Protein AF-A0A9P5K394-F1 (afdb_monomer_lite)

Structure (mmCIF, N/CA/C/O backbone):
data_AF-A0A9P5K394-F1
#
_entry.id   AF-A0A9P5K394-F1
#
loop_
_atom_site.group_PDB
_atom_site.id
_atom_site.type_symbol
_atom_site.label_atom_id
_atom_site.label_alt_id
_atom_site.label_comp_id
_atom_site.label_asym_id
_atom_site.label_entity_id
_atom_site.label_seq_id
_atom_site.pdbx_PDB_ins_code
_atom_site.Cartn_x
_atom_site.Cartn_y
_atom_site.Cartn_z
_atom_site.occupancy
_atom_site.B_iso_or_equiv
_atom_site.auth_seq_id
_atom_site.auth_comp_id
_atom_site.auth_asym_id
_atom_site.auth_atom_id
_atom_site.pdbx_PDB_model_num
ATOM 1 N N . MET A 1 1 ? -60.579 -3.740 -15.894 1.00 42.03 1 MET A N 1
ATOM 2 C CA . MET A 1 1 ? -59.695 -3.802 -14.708 1.00 42.03 1 MET A CA 1
ATOM 3 C C . MET A 1 1 ? -58.499 -4.685 -15.018 1.00 42.03 1 MET A C 1
ATOM 5 O O . MET A 1 1 ? -58.703 -5.869 -15.243 1.00 42.03 1 MET A O 1
ATOM 9 N N . LYS A 1 2 ? -57.293 -4.110 -15.050 1.00 38.50 2 LYS A N 1
ATOM 10 C CA . LYS A 1 2 ? -56.024 -4.724 -14.613 1.00 38.50 2 LYS A CA 1
ATOM 11 C C . LYS A 1 2 ? -54.932 -3.660 -14.768 1.00 38.50 2 LYS A C 1
ATOM 13 O O . LYS A 1 2 ? -54.412 -3.448 -15.855 1.00 38.50 2 LYS A O 1
ATOM 18 N N . LEU A 1 3 ? -54.684 -2.926 -13.682 1.00 38.47 3 LEU A N 1
ATOM 19 C CA . LEU A 1 3 ? -53.494 -2.092 -13.530 1.00 38.47 3 LEU A CA 1
ATOM 20 C C . LEU A 1 3 ? -52.345 -3.041 -13.173 1.00 38.47 3 LEU A C 1
ATOM 22 O O . LEU A 1 3 ? -52.357 -3.634 -12.096 1.00 38.47 3 LEU A O 1
ATOM 26 N N . SER A 1 4 ? -51.387 -3.211 -14.079 1.00 43.94 4 SER A N 1
ATOM 27 C CA . SER A 1 4 ? -50.125 -3.881 -13.772 1.00 43.94 4 SER A CA 1
ATOM 28 C C . SER A 1 4 ? -49.228 -2.888 -13.042 1.00 43.94 4 SER A C 1
ATOM 30 O O . SER A 1 4 ? -48.718 -1.946 -13.644 1.00 43.94 4 SER A O 1
ATOM 32 N N . ILE A 1 5 ? -49.078 -3.073 -11.733 1.00 49.75 5 ILE A N 1
ATOM 33 C CA . ILE A 1 5 ? -48.154 -2.300 -10.905 1.00 49.75 5 ILE A CA 1
ATOM 34 C C . ILE A 1 5 ? -46.756 -2.865 -11.172 1.00 49.75 5 ILE A C 1
ATOM 36 O O . ILE A 1 5 ? -46.399 -3.929 -10.670 1.00 49.75 5 ILE A O 1
ATOM 40 N N . LEU A 1 6 ? -45.983 -2.179 -12.014 1.00 47.75 6 LEU A N 1
ATOM 41 C CA . LEU A 1 6 ? -44.544 -2.397 -12.126 1.00 47.75 6 LEU A CA 1
ATOM 42 C C . LEU A 1 6 ? -43.912 -1.901 -10.825 1.00 47.75 6 LEU A C 1
ATOM 44 O O . LEU A 1 6 ? -43.814 -0.699 -10.594 1.00 47.75 6 LEU A O 1
ATOM 48 N N . SER A 1 7 ? -43.547 -2.838 -9.952 1.00 41.69 7 SER A N 1
ATOM 49 C CA . SER A 1 7 ? -42.808 -2.546 -8.727 1.00 41.69 7 SER A CA 1
ATOM 50 C C . SER A 1 7 ? -41.413 -2.032 -9.106 1.00 41.69 7 SER A C 1
ATOM 52 O O . SER A 1 7 ? -40.669 -2.772 -9.754 1.00 41.69 7 SER A O 1
ATOM 54 N N . PRO A 1 8 ? -41.024 -0.797 -8.742 1.00 45.25 8 PRO A N 1
ATOM 55 C CA . PRO A 1 8 ? -39.662 -0.343 -8.951 1.00 45.25 8 PRO A CA 1
ATOM 56 C C . PRO A 1 8 ? -38.766 -1.077 -7.954 1.00 45.25 8 PRO A C 1
ATOM 58 O O . PRO A 1 8 ? -38.879 -0.901 -6.741 1.00 45.25 8 PRO A O 1
ATOM 61 N N . VAL A 1 9 ? -37.885 -1.932 -8.469 1.00 45.72 9 VAL A N 1
ATOM 62 C CA . VAL A 1 9 ? -36.744 -2.442 -7.710 1.00 45.72 9 VAL A CA 1
ATOM 63 C C . VAL A 1 9 ? -35.880 -1.226 -7.384 1.00 45.72 9 VAL A C 1
ATOM 65 O O . VAL A 1 9 ? -35.204 -0.689 -8.260 1.00 45.72 9 VAL A O 1
ATOM 68 N N . LEU A 1 10 ? -35.944 -0.741 -6.141 1.00 41.91 10 LEU A N 1
ATOM 69 C CA . LEU A 1 10 ? -34.954 0.203 -5.640 1.00 41.91 10 LEU A CA 1
ATOM 70 C C . LEU A 1 10 ? -33.610 -0.530 -5.618 1.00 41.91 10 LEU A C 1
ATOM 72 O O . LEU A 1 10 ? -33.372 -1.367 -4.748 1.00 41.91 10 LEU A O 1
ATOM 76 N N . LEU A 1 11 ? -32.725 -0.213 -6.564 1.00 41.06 11 LEU A N 1
ATOM 77 C CA . LEU A 1 11 ? -31.306 -0.487 -6.387 1.00 41.06 11 LEU A CA 1
ATOM 78 C C . LEU A 1 11 ? -30.827 0.414 -5.249 1.00 41.06 11 LEU A C 1
ATOM 80 O O . LEU A 1 11 ? -30.610 1.611 -5.438 1.00 41.06 11 LEU A O 1
ATOM 84 N N . ALA A 1 12 ? -30.694 -0.154 -4.053 1.00 43.62 12 ALA A N 1
ATOM 85 C CA . ALA A 1 12 ? -29.944 0.480 -2.986 1.00 43.62 12 ALA A CA 1
ATOM 86 C C . ALA A 1 12 ? -28.483 0.563 -3.445 1.00 43.62 12 ALA A C 1
ATOM 88 O O . ALA A 1 12 ? -27.729 -0.403 -3.350 1.00 43.62 12 ALA A O 1
ATOM 89 N N . ALA A 1 13 ? -28.090 1.718 -3.980 1.00 41.19 13 ALA A N 1
ATOM 90 C CA . ALA A 1 13 ? -26.691 2.089 -4.101 1.00 41.19 13 ALA A CA 1
ATOM 91 C C . ALA A 1 13 ? -26.161 2.294 -2.676 1.00 41.19 13 ALA A C 1
ATOM 93 O O . ALA A 1 13 ? -26.180 3.400 -2.140 1.00 41.19 13 ALA A O 1
ATOM 94 N N . GLY A 1 14 ? -25.787 1.199 -2.016 1.00 39.88 14 GLY A N 1
ATOM 95 C CA . GLY A 1 14 ? -25.077 1.263 -0.750 1.00 39.88 14 GLY A CA 1
ATOM 96 C C . GLY A 1 14 ? -23.754 1.971 -1.000 1.00 39.88 14 GLY A C 1
ATOM 97 O O . GLY A 1 14 ? -22.908 1.448 -1.723 1.00 39.88 14 GLY A O 1
ATOM 98 N N . ALA A 1 15 ? -23.589 3.168 -0.438 1.00 42.12 15 ALA A N 1
ATOM 99 C CA . ALA A 1 15 ? -22.276 3.777 -0.320 1.00 42.12 15 ALA A CA 1
ATOM 100 C C . ALA A 1 15 ? -21.396 2.779 0.442 1.00 42.12 15 ALA A C 1
ATOM 102 O O . ALA A 1 15 ? -21.676 2.456 1.598 1.00 42.12 15 ALA A O 1
ATOM 103 N N . ARG A 1 16 ? -20.398 2.213 -0.239 1.00 52.28 16 ARG A N 1
ATOM 104 C CA 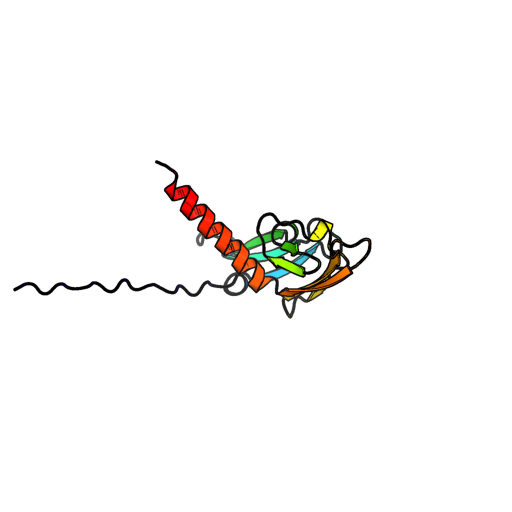. ARG A 1 16 ? -19.412 1.348 0.401 1.00 52.28 16 ARG A CA 1
ATOM 105 C C . ARG A 1 16 ? -18.591 2.246 1.320 1.00 52.28 16 ARG A C 1
ATOM 107 O O . ARG A 1 16 ? -18.024 3.237 0.874 1.00 52.28 16 ARG A O 1
ATOM 114 N N . ALA A 1 17 ? -18.649 1.973 2.620 1.00 54.59 17 ALA A N 1
ATOM 115 C CA . ALA A 1 17 ? -17.815 2.673 3.581 1.00 54.59 17 ALA A CA 1
ATOM 116 C C . ALA A 1 17 ? -16.363 2.247 3.346 1.00 54.59 17 ALA A C 1
ATOM 118 O O . ALA A 1 17 ? -16.072 1.051 3.243 1.00 54.59 17 ALA A O 1
ATOM 119 N N . THR A 1 18 ? -15.462 3.217 3.250 1.00 60.59 18 THR A N 1
ATOM 120 C CA . THR A 1 18 ? -14.038 2.948 3.063 1.00 60.59 18 THR A CA 1
ATOM 121 C C . THR A 1 18 ? -13.454 2.374 4.356 1.00 60.59 18 THR A C 1
ATOM 123 O O . THR A 1 18 ? -13.958 2.637 5.451 1.00 60.59 18 THR A O 1
ATOM 126 N N . LEU A 1 19 ? -12.350 1.620 4.273 1.00 67.88 19 LEU A N 1
ATOM 127 C CA . LEU A 1 19 ? -11.668 1.084 5.464 1.00 67.88 19 LEU A CA 1
ATOM 128 C C . LEU A 1 19 ? -11.380 2.188 6.503 1.00 67.88 19 LEU A C 1
ATOM 130 O O . LEU A 1 19 ? -11.513 1.970 7.706 1.00 67.88 19 LEU A O 1
ATOM 134 N N . LYS A 1 20 ? -11.055 3.395 6.029 1.00 68.12 20 LYS A N 1
ATOM 135 C CA . LYS A 1 20 ? -10.766 4.579 6.847 1.00 68.12 20 LYS A CA 1
ATOM 136 C C . LYS A 1 20 ? -11.973 5.115 7.614 1.00 68.12 20 LYS A C 1
ATOM 138 O O . LYS A 1 20 ? -11.805 5.688 8.688 1.00 68.12 20 LYS A O 1
ATOM 143 N N . ASP A 1 21 ? -13.180 4.927 7.088 1.00 71.69 21 ASP A N 1
ATOM 144 C CA . ASP A 1 21 ? -14.398 5.442 7.719 1.00 71.69 21 ASP A CA 1
ATOM 145 C C .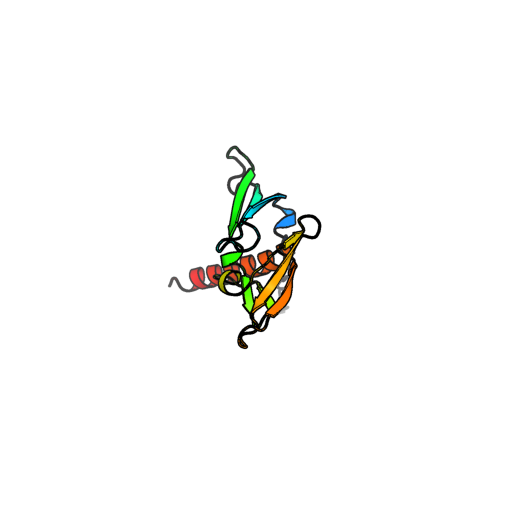 ASP A 1 21 ? -14.722 4.693 9.013 1.00 71.69 21 ASP A C 1
ATOM 147 O O . ASP A 1 21 ? -15.479 5.185 9.853 1.00 71.69 21 ASP A O 1
ATOM 151 N N . HIS A 1 22 ? -14.186 3.481 9.185 1.00 76.19 22 HIS A N 1
ATOM 152 C CA . HIS A 1 22 ? -14.501 2.615 10.323 1.00 76.19 22 HIS A CA 1
ATOM 153 C C . HIS A 1 22 ? -13.258 2.255 11.140 1.00 76.19 22 HIS A C 1
ATOM 155 O O . HIS A 1 22 ? -13.322 2.212 12.373 1.00 76.19 22 HIS A O 1
ATOM 161 N N . CYS A 1 23 ? -12.114 2.072 10.487 1.00 81.31 23 CYS A N 1
ATOM 162 C CA . CYS A 1 23 ? -10.852 1.722 11.117 1.00 81.31 23 CYS A CA 1
ATOM 163 C C . CYS A 1 23 ? -9.907 2.923 11.219 1.00 81.31 23 CYS A C 1
ATOM 165 O O . CYS A 1 23 ? -9.773 3.723 10.300 1.00 81.31 23 CYS A O 1
ATOM 167 N N . GLN A 1 24 ? -9.193 3.021 12.339 1.00 84.56 24 GLN A N 1
ATOM 168 C CA . GLN A 1 24 ? -8.139 4.018 12.530 1.00 84.56 24 GLN A CA 1
ATOM 169 C C . GLN A 1 24 ? -6.783 3.402 12.203 1.00 84.56 24 GLN A C 1
ATOM 171 O O . GLN A 1 24 ? -6.415 2.395 12.801 1.00 84.56 24 GLN A O 1
ATOM 176 N N . PHE A 1 25 ? -6.030 4.006 11.286 1.00 83.62 25 PHE A N 1
ATOM 177 C CA . PHE A 1 25 ? -4.638 3.623 11.053 1.00 83.62 25 PHE A CA 1
ATOM 178 C C . PHE A 1 25 ? -3.804 3.843 12.326 1.00 83.62 25 PHE A C 1
ATOM 180 O O . PHE A 1 25 ? -3.899 4.902 12.949 1.00 83.62 25 PHE A O 1
ATOM 187 N N . ILE A 1 26 ? -2.994 2.853 12.711 1.00 84.81 26 ILE A N 1
ATOM 188 C CA . ILE A 1 26 ? -2.080 2.951 13.857 1.00 84.81 26 ILE A CA 1
ATOM 189 C C . ILE A 1 26 ? -0.653 3.203 13.374 1.00 84.81 26 ILE A C 1
ATOM 191 O O . ILE A 1 26 ? -0.041 4.205 13.742 1.00 84.81 26 ILE A O 1
ATOM 195 N N . ARG A 1 27 ? -0.093 2.266 12.599 1.00 85.19 27 ARG A N 1
ATOM 196 C CA . ARG A 1 27 ? 1.306 2.306 12.149 1.00 85.19 27 ARG A CA 1
ATOM 197 C C . ARG A 1 27 ? 1.577 1.312 11.023 1.00 85.19 27 ARG A C 1
ATOM 199 O O . ARG A 1 27 ? 0.851 0.337 10.835 1.00 85.19 27 ARG A O 1
ATOM 206 N N . HIS A 1 28 ? 2.705 1.515 10.352 1.00 83.31 28 HIS A N 1
ATOM 207 C CA . HIS A 1 28 ? 3.348 0.481 9.547 1.00 83.31 28 HIS A CA 1
ATOM 208 C C . HIS A 1 28 ? 4.233 -0.385 10.458 1.00 83.31 28 HIS A C 1
ATOM 210 O O . HIS A 1 28 ? 5.004 0.153 11.251 1.00 83.31 28 HIS A O 1
ATOM 216 N N . ILE A 1 29 ? 4.128 -1.711 10.359 1.00 80.50 29 ILE A N 1
ATOM 217 C CA . ILE A 1 29 ? 4.927 -2.666 11.155 1.00 80.50 29 ILE A CA 1
ATOM 218 C C . ILE A 1 29 ? 6.149 -3.132 10.371 1.00 80.50 29 ILE A C 1
ATOM 220 O O . ILE A 1 29 ? 7.250 -3.225 10.911 1.00 80.50 29 ILE A O 1
ATOM 224 N N . HIS A 1 30 ? 5.956 -3.393 9.081 1.00 76.88 30 HIS A N 1
ATOM 225 C CA . HIS A 1 30 ? 7.012 -3.801 8.167 1.00 76.88 30 HIS A CA 1
ATOM 226 C C . HIS A 1 30 ? 6.977 -2.893 6.941 1.00 76.88 30 HIS A C 1
ATOM 228 O O . HIS A 1 30 ? 5.943 -2.774 6.287 1.00 76.88 30 HIS A O 1
ATOM 234 N N . THR A 1 31 ? 8.098 -2.237 6.653 1.00 69.25 31 THR A N 1
ATOM 235 C CA . THR A 1 31 ? 8.244 -1.266 5.559 1.00 69.25 31 THR A CA 1
ATOM 236 C C . THR A 1 31 ? 9.455 -1.605 4.688 1.00 69.25 31 THR A C 1
ATOM 238 O O . THR A 1 31 ? 10.189 -2.558 4.962 1.00 69.25 31 THR A O 1
ATOM 241 N N . GLY A 1 32 ? 9.663 -0.845 3.609 1.00 69.94 32 GLY A N 1
ATOM 242 C CA . GLY A 1 32 ? 10.791 -1.049 2.703 1.00 69.94 32 GLY A CA 1
ATOM 243 C C . GLY A 1 32 ? 10.669 -2.343 1.901 1.00 69.94 32 GLY A C 1
ATOM 244 O O . GLY A 1 32 ? 9.679 -2.547 1.208 1.00 69.94 32 GLY A O 1
ATOM 245 N N . ASN A 1 33 ? 11.688 -3.201 2.003 1.00 71.12 33 ASN A N 1
ATOM 246 C CA . ASN A 1 33 ? 11.832 -4.440 1.224 1.00 71.12 33 ASN A CA 1
ATOM 247 C C . ASN A 1 33 ? 11.332 -5.691 1.963 1.00 71.12 33 ASN A C 1
ATOM 249 O O . ASN A 1 33 ? 11.760 -6.797 1.646 1.00 71.12 33 ASN A O 1
ATOM 253 N N . SER A 1 34 ? 10.486 -5.532 2.986 1.00 80.69 34 SER A N 1
ATOM 254 C CA . SER A 1 34 ? 9.860 -6.688 3.635 1.00 80.69 34 SER A CA 1
ATOM 255 C C . SER A 1 34 ? 9.040 -7.484 2.618 1.00 80.69 34 SER A C 1
ATOM 257 O O . SER A 1 34 ? 8.304 -6.896 1.826 1.00 80.69 34 SER A O 1
ATOM 259 N N . GLU A 1 35 ? 9.113 -8.815 2.679 1.00 79.12 35 GLU A N 1
ATOM 260 C CA . GLU A 1 35 ? 8.227 -9.689 1.898 1.00 79.12 35 GLU A CA 1
ATOM 261 C C . GLU A 1 35 ? 6.759 -9.549 2.330 1.00 79.12 35 GLU A C 1
ATOM 263 O O . GLU A 1 35 ? 5.860 -9.708 1.505 1.00 79.12 35 GLU A O 1
ATOM 268 N N . HIS A 1 36 ? 6.533 -9.167 3.593 1.00 84.94 36 HIS A N 1
ATOM 269 C CA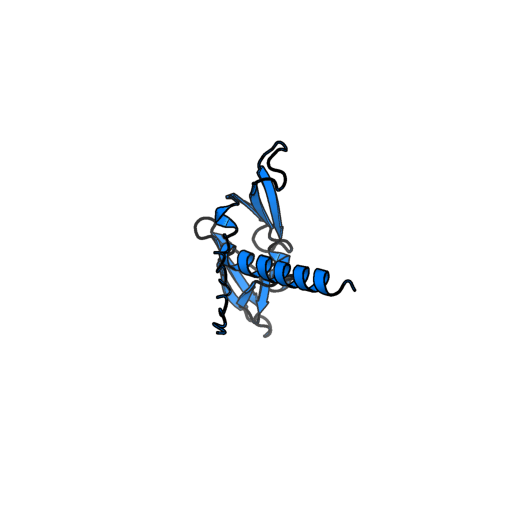 . HIS A 1 36 ? 5.217 -8.985 4.210 1.00 84.94 36 HIS A CA 1
ATOM 270 C C . HIS A 1 36 ? 5.057 -7.557 4.754 1.00 84.94 36 HIS A C 1
ATOM 272 O O . HIS A 1 36 ? 5.057 -7.351 5.976 1.00 84.94 36 HIS A O 1
ATOM 278 N N . PRO A 1 37 ? 4.996 -6.527 3.889 1.00 87.44 37 PRO A N 1
ATOM 279 C CA . PRO A 1 37 ? 4.762 -5.165 4.339 1.00 87.44 37 PRO A CA 1
ATOM 280 C C . PRO A 1 37 ? 3.381 -5.099 4.992 1.00 87.44 37 PRO A C 1
ATOM 282 O O . PRO A 1 37 ? 2.364 -5.333 4.348 1.00 87.44 37 PRO A O 1
ATOM 285 N N . THR A 1 38 ? 3.356 -4.826 6.294 1.00 89.38 38 THR A N 1
ATOM 286 C CA . THR A 1 38 ? 2.157 -4.981 7.124 1.00 89.38 38 THR A CA 1
ATOM 287 C C . THR A 1 38 ? 1.765 -3.652 7.738 1.00 89.38 38 THR A C 1
ATOM 289 O O . THR A 1 38 ? 2.616 -2.931 8.274 1.00 89.38 38 THR A O 1
ATOM 292 N N . ILE A 1 39 ? 0.472 -3.351 7.700 1.00 87.56 39 ILE A N 1
ATOM 293 C CA . ILE A 1 39 ? -0.117 -2.187 8.361 1.00 87.56 39 ILE A CA 1
ATOM 294 C C . ILE A 1 39 ? -1.089 -2.610 9.449 1.00 87.56 39 ILE A C 1
ATOM 296 O O . ILE A 1 39 ? -1.773 -3.626 9.334 1.00 87.56 39 ILE A O 1
ATOM 300 N N . GLU A 1 40 ? -1.118 -1.826 10.518 1.00 87.81 40 GLU A N 1
ATOM 301 C CA . GLU A 1 40 ? -1.965 -2.058 11.678 1.00 87.81 40 GLU A CA 1
ATOM 302 C C . GLU A 1 40 ? -3.082 -1.022 11.734 1.00 87.81 40 GLU A C 1
ATOM 304 O O . GLU A 1 40 ? -2.829 0.187 11.702 1.00 87.81 40 GLU A O 1
ATOM 309 N N . TYR A 1 41 ? -4.309 -1.509 11.874 1.00 85.50 41 TYR A N 1
ATOM 310 C CA . TYR A 1 41 ? -5.504 -0.704 12.071 1.00 85.50 41 TYR A CA 1
ATOM 311 C C . TYR A 1 41 ? -6.181 -1.052 13.389 1.00 85.50 41 TYR A C 1
ATOM 313 O O . TYR A 1 41 ? -6.219 -2.207 13.786 1.00 85.50 41 TYR A O 1
ATOM 321 N N . ASN A 1 42 ? -6.798 -0.065 14.028 1.00 86.81 42 ASN A N 1
ATOM 322 C CA . ASN A 1 42 ? -7.727 -0.256 15.129 1.00 86.81 42 ASN A CA 1
ATOM 323 C C . ASN A 1 42 ? -9.162 -0.155 14.597 1.00 86.81 42 ASN A C 1
ATOM 325 O O . ASN A 1 42 ? -9.628 0.944 14.274 1.00 86.81 42 ASN A O 1
ATOM 329 N N . CYS A 1 43 ? -9.866 -1.277 14.507 1.00 86.62 43 CYS A N 1
ATOM 330 C CA . CYS A 1 43 ? -11.224 -1.350 13.967 1.00 86.62 43 CYS A CA 1
ATOM 331 C C . CYS A 1 43 ? -12.237 -1.700 15.066 1.00 86.62 43 CYS A C 1
ATOM 333 O O . CYS A 1 43 ? -11.864 -2.352 16.042 1.00 86.62 43 CYS A O 1
ATOM 335 N N . PRO A 1 44 ? -13.520 -1.320 14.925 1.00 82.94 44 PRO A N 1
ATOM 336 C CA . PRO A 1 44 ? -14.602 -1.840 15.753 1.00 82.94 44 PRO A CA 1
ATOM 337 C C . PRO A 1 44 ? -14.572 -3.367 15.818 1.00 82.94 44 PRO A C 1
ATOM 339 O O . PRO A 1 44 ? -14.329 -4.041 14.817 1.00 82.94 44 PRO A O 1
ATOM 342 N N . SER A 1 45 ? -14.809 -3.908 17.010 1.00 75.75 45 SER A N 1
ATOM 343 C CA . SER A 1 45 ? -14.968 -5.346 17.193 1.00 75.75 45 SER A CA 1
ATOM 344 C C . SER A 1 45 ? -16.199 -5.823 16.406 1.00 75.75 45 SER A C 1
ATOM 346 O O . SER A 1 45 ? -17.253 -5.188 16.514 1.00 75.75 45 SER A O 1
ATOM 348 N N . PRO A 1 46 ? -16.124 -6.954 15.674 1.00 69.62 46 PRO A N 1
ATOM 349 C CA . PRO A 1 46 ? -17.298 -7.572 15.050 1.00 69.62 46 PRO A CA 1
ATOM 350 C C . PRO A 1 46 ? -18.373 -7.941 16.077 1.00 69.62 46 PRO A C 1
ATOM 352 O O . PRO A 1 46 ? -19.549 -8.053 15.742 1.00 69.62 46 PRO A O 1
ATOM 355 N N . ASN A 1 47 ? -17.963 -8.134 17.335 1.00 72.62 47 ASN A N 1
ATOM 356 C CA . ASN A 1 47 ? -18.851 -8.346 18.460 1.00 72.62 47 ASN A CA 1
ATOM 357 C C . ASN A 1 47 ? -18.946 -7.052 19.296 1.00 72.62 47 ASN A C 1
ATOM 359 O O . ASN A 1 47 ? -18.076 -6.810 20.141 1.00 72.62 47 ASN A O 1
ATOM 363 N N . PRO A 1 48 ? -19.992 -6.225 19.102 1.00 65.94 48 PRO A N 1
ATOM 364 C CA . PRO A 1 48 ? -20.109 -4.909 19.731 1.00 65.94 48 PRO A CA 1
ATOM 365 C C . PRO A 1 48 ? -20.371 -4.962 21.243 1.00 65.94 48 PRO A C 1
ATOM 367 O O . PRO A 1 48 ? -20.362 -3.921 21.889 1.00 65.94 48 PRO A O 1
ATOM 370 N N . VAL A 1 49 ? -20.605 -6.146 21.819 1.00 73.38 49 VAL A N 1
ATOM 371 C CA . VAL A 1 49 ? -20.817 -6.342 23.265 1.00 73.38 49 VAL A CA 1
ATOM 372 C C . VAL A 1 49 ? -19.617 -6.979 23.973 1.00 73.38 49 VAL A C 1
ATOM 374 O O . VAL A 1 49 ? -19.628 -7.100 25.196 1.00 73.38 49 VAL A O 1
ATOM 377 N N . ALA A 1 50 ? -18.561 -7.348 23.241 1.00 66.94 50 ALA A N 1
ATOM 378 C CA . ALA A 1 50 ? -17.324 -7.857 23.824 1.00 66.94 50 ALA A CA 1
ATOM 379 C C . ALA A 1 50 ? -16.300 -6.726 24.013 1.00 66.94 50 ALA A C 1
ATOM 381 O O . ALA A 1 50 ? -15.997 -5.985 23.078 1.00 66.94 50 ALA A O 1
ATOM 382 N N . TRP A 1 51 ? -15.743 -6.612 25.222 1.00 64.19 51 TRP A N 1
ATOM 383 C CA . TRP A 1 51 ? -14.580 -5.764 25.485 1.00 64.19 51 TRP A CA 1
ATOM 384 C C . TRP A 1 51 ? -13.291 -6.464 25.016 1.00 64.19 51 TRP A C 1
ATOM 386 O O . TRP A 1 51 ? -13.118 -7.647 25.313 1.00 64.19 51 TRP A O 1
ATOM 396 N N . PRO A 1 52 ? -12.350 -5.749 24.376 1.00 69.69 52 PRO A N 1
ATOM 397 C CA . PRO A 1 52 ? -12.441 -4.349 23.960 1.00 69.69 52 PRO A CA 1
ATOM 398 C C . PRO A 1 52 ? -13.346 -4.153 22.731 1.00 69.69 52 PRO A C 1
ATOM 400 O O . PRO A 1 52 ? -13.304 -4.927 21.780 1.00 69.69 52 PRO A O 1
ATOM 403 N N . TYR A 1 53 ? -14.112 -3.054 22.714 1.00 73.44 53 TYR A N 1
ATOM 404 C CA . TYR A 1 53 ? -15.009 -2.690 21.600 1.00 73.44 53 TYR A CA 1
ATOM 405 C C . TYR A 1 53 ? -14.285 -2.381 20.282 1.00 73.44 53 TYR A C 1
ATOM 407 O O . TYR A 1 53 ? -14.920 -2.138 19.254 1.00 73.44 53 TYR A O 1
ATOM 415 N N . ARG A 1 54 ? -12.953 -2.357 20.309 1.00 81.88 54 ARG A N 1
ATOM 416 C CA . ARG A 1 54 ? -12.087 -2.241 19.146 1.00 81.88 54 ARG A CA 1
ATOM 417 C C . ARG A 1 54 ? -10.944 -3.239 19.260 1.00 81.88 54 ARG A C 1
ATOM 419 O O . ARG A 1 54 ? -10.466 -3.501 20.361 1.00 81.88 54 ARG A O 1
ATOM 426 N N . ALA A 1 55 ? -10.511 -3.765 18.126 1.00 82.62 55 ALA A N 1
ATOM 427 C CA . ALA A 1 55 ? -9.402 -4.697 18.024 1.00 82.62 55 ALA A CA 1
ATOM 428 C C . ALA A 1 55 ? -8.386 -4.202 16.992 1.00 82.62 55 ALA A C 1
ATOM 430 O O . ALA A 1 55 ? -8.748 -3.521 16.027 1.00 82.62 55 ALA A O 1
ATOM 431 N N . CYS A 1 56 ? -7.121 -4.576 17.190 1.00 85.38 56 CYS A N 1
ATOM 432 C CA . CYS A 1 56 ? -6.095 -4.386 16.176 1.00 85.38 56 CYS A CA 1
ATOM 433 C C . CYS A 1 56 ? -6.246 -5.435 15.070 1.00 85.38 56 CYS A C 1
ATOM 435 O O . CYS A 1 56 ? -6.347 -6.630 15.346 1.00 85.38 56 CYS A O 1
ATOM 437 N N . TRP A 1 57 ? -6.214 -4.976 13.827 1.00 85.12 57 TRP A N 1
ATOM 438 C CA . TRP A 1 57 ? -6.201 -5.787 12.619 1.00 85.12 57 TRP A CA 1
ATOM 439 C C . TRP A 1 57 ? -4.911 -5.519 11.858 1.00 85.12 57 TRP A C 1
ATOM 441 O O . TRP A 1 57 ? -4.490 -4.370 11.716 1.00 85.12 57 TRP A O 1
ATOM 451 N N . TYR A 1 58 ? -4.300 -6.587 11.356 1.00 86.81 58 TYR A N 1
ATOM 452 C CA . TYR A 1 58 ? -3.063 -6.531 10.589 1.00 86.81 58 TYR A CA 1
ATOM 453 C C . TYR A 1 58 ? -3.364 -6.871 9.135 1.00 86.81 58 TYR A C 1
ATOM 455 O O . TYR A 1 58 ? -3.901 -7.939 8.846 1.00 86.81 58 TYR A O 1
ATOM 463 N N . VAL A 1 59 ? -3.019 -5.964 8.225 1.00 86.75 59 VAL A N 1
ATOM 464 C CA . VAL A 1 59 ? -3.188 -6.164 6.784 1.00 86.75 59 VAL A CA 1
ATOM 465 C C . VAL A 1 59 ? -1.816 -6.367 6.163 1.00 86.75 59 VAL A C 1
ATOM 467 O O . VAL A 1 59 ? -0.986 -5.456 6.176 1.00 86.75 59 VAL A O 1
ATOM 470 N N . ASP A 1 60 ? -1.590 -7.563 5.626 1.00 90.19 60 ASP A N 1
ATOM 471 C CA . ASP A 1 60 ? -0.412 -7.883 4.821 1.00 90.19 60 ASP A CA 1
ATOM 472 C C . ASP A 1 60 ? -0.622 -7.357 3.398 1.00 90.19 60 ASP A C 1
ATOM 474 O O . ASP A 1 60 ? -1.326 -7.963 2.587 1.00 90.19 60 ASP A O 1
ATOM 478 N N . LEU A 1 61 ? -0.000 -6.220 3.088 1.00 89.88 61 LEU A N 1
ATOM 479 C CA . LEU A 1 61 ? -0.087 -5.599 1.770 1.00 89.88 61 LEU A CA 1
ATOM 480 C C . LEU A 1 61 ? 0.536 -6.489 0.693 1.00 89.88 61 LEU A C 1
ATOM 482 O O . LEU A 1 61 ? 0.139 -6.402 -0.466 1.00 89.88 61 LEU A O 1
ATOM 486 N N . GLY A 1 62 ? 1.462 -7.383 1.052 1.00 91.00 62 GLY A N 1
ATOM 487 C CA . GLY A 1 62 ? 2.017 -8.364 0.123 1.00 91.00 62 GLY A CA 1
ATOM 488 C C . GLY A 1 62 ? 0.923 -9.191 -0.550 1.00 91.00 62 GLY A C 1
ATOM 489 O O . GLY A 1 62 ? 1.018 -9.439 -1.746 1.00 91.00 62 GLY A O 1
ATOM 490 N N . LYS A 1 63 ? -0.150 -9.513 0.183 1.00 90.31 63 LYS A N 1
ATOM 491 C CA . LYS A 1 63 ? -1.297 -10.304 -0.293 1.00 90.31 63 LYS A CA 1
ATOM 492 C C . LYS A 1 63 ? -2.408 -9.484 -0.948 1.00 90.31 63 LYS A C 1
ATOM 494 O O . LYS A 1 63 ? -3.351 -10.067 -1.471 1.00 90.31 63 LYS A O 1
ATOM 499 N N . CYS A 1 64 ? -2.334 -8.157 -0.902 1.00 91.25 64 CYS A N 1
ATOM 500 C CA . CYS A 1 64 ? -3.391 -7.274 -1.408 1.00 91.25 64 CYS A CA 1
ATOM 501 C C . CYS A 1 64 ? -2.994 -6.511 -2.675 1.00 91.25 64 CYS A C 1
ATOM 503 O O . CYS A 1 64 ? -3.815 -5.785 -3.239 1.00 91.25 64 CYS A O 1
ATOM 505 N N . PHE A 1 65 ? -1.741 -6.642 -3.111 1.00 93.50 65 PHE A N 1
ATOM 506 C CA . PHE A 1 65 ? -1.229 -5.928 -4.268 1.00 93.50 65 PHE A CA 1
ATOM 507 C C . PHE A 1 65 ? -0.371 -6.825 -5.152 1.00 93.50 65 PHE A C 1
ATOM 509 O O . PHE A 1 65 ? 0.401 -7.662 -4.677 1.00 93.50 65 PHE A O 1
ATOM 516 N N . ILE A 1 66 ? -0.444 -6.579 -6.454 1.00 94.69 66 ILE A N 1
ATOM 517 C CA . ILE A 1 66 ? 0.461 -7.136 -7.457 1.00 94.69 66 ILE A CA 1
ATOM 518 C C . ILE A 1 66 ? 1.313 -6.041 -8.092 1.00 94.69 66 ILE A C 1
ATOM 520 O O . ILE A 1 66 ? 1.010 -4.850 -8.005 1.00 94.69 66 ILE A O 1
ATOM 524 N N . ASN A 1 67 ? 2.378 -6.479 -8.754 1.00 95.00 67 ASN A N 1
ATOM 525 C CA . ASN A 1 67 ? 3.117 -5.674 -9.710 1.00 95.00 67 ASN A CA 1
ATOM 526 C C . ASN A 1 67 ? 2.665 -6.049 -11.128 1.00 95.00 67 ASN A C 1
ATOM 528 O O . ASN A 1 67 ? 2.953 -7.149 -11.597 1.00 95.00 67 ASN A O 1
ATOM 532 N N . ASP A 1 68 ? 1.976 -5.139 -11.802 1.00 95.06 68 ASP A N 1
ATOM 533 C CA . ASP A 1 68 ? 1.538 -5.267 -13.188 1.00 95.06 68 ASP A CA 1
ATOM 534 C C . ASP A 1 68 ? 2.438 -4.410 -14.088 1.00 95.06 68 ASP A C 1
ATOM 536 O O . ASP A 1 68 ? 2.251 -3.199 -14.217 1.00 95.06 68 ASP A O 1
ATOM 540 N N . MET A 1 69 ? 3.485 -5.023 -14.651 1.00 94.56 69 MET A N 1
ATOM 541 C CA . MET A 1 69 ? 4.454 -4.359 -15.541 1.00 94.56 69 MET A CA 1
ATOM 542 C C . MET A 1 69 ? 5.000 -3.028 -14.979 1.00 94.56 69 MET A C 1
ATOM 544 O O . MET A 1 69 ? 5.087 -2.003 -15.667 1.00 94.56 69 MET A O 1
ATOM 548 N N . GLY A 1 70 ? 5.379 -3.037 -13.702 1.00 95.06 70 GLY A N 1
ATOM 549 C CA . GLY A 1 70 ? 5.909 -1.889 -12.972 1.00 95.06 70 GLY A CA 1
ATOM 550 C C . GLY A 1 70 ? 4.849 -0.946 -12.412 1.00 95.06 70 GLY A C 1
ATOM 551 O O . GLY A 1 70 ? 5.211 0.150 -11.982 1.00 95.06 70 GLY A O 1
ATOM 552 N N . GLN A 1 71 ? 3.569 -1.323 -12.440 1.00 95.94 71 GLN A N 1
ATOM 553 C CA . GLN A 1 71 ? 2.474 -0.609 -11.784 1.00 95.94 71 GLN A CA 1
ATOM 554 C C . GLN A 1 71 ? 1.922 -1.425 -10.615 1.00 95.94 71 GLN A C 1
ATOM 556 O O . GLN A 1 71 ? 1.568 -2.590 -10.765 1.00 95.94 71 GLN A O 1
ATOM 561 N N . ILE A 1 72 ? 1.808 -0.807 -9.444 1.00 94.94 72 ILE A N 1
ATOM 562 C CA . ILE A 1 72 ? 1.165 -1.422 -8.286 1.00 94.94 72 ILE A CA 1
ATOM 563 C C . ILE A 1 72 ? -0.344 -1.382 -8.501 1.00 94.94 72 ILE A C 1
ATOM 565 O O . ILE A 1 72 ? -0.925 -0.315 -8.710 1.00 94.94 72 ILE A O 1
ATOM 569 N N . ARG A 1 73 ? -0.982 -2.546 -8.416 1.00 93.94 73 ARG A N 1
ATOM 570 C CA . ARG A 1 73 ? -2.434 -2.688 -8.540 1.00 93.94 73 ARG A CA 1
ATOM 571 C C . ARG A 1 73 ? -2.999 -3.500 -7.389 1.00 93.94 73 ARG A C 1
ATOM 573 O O . ARG A 1 73 ? -2.371 -4.449 -6.929 1.00 93.94 73 ARG A O 1
ATOM 580 N N . ALA A 1 74 ? -4.190 -3.110 -6.952 1.00 91.69 74 ALA A N 1
ATOM 581 C CA . ALA A 1 74 ? -4.964 -3.830 -5.955 1.00 91.69 74 ALA A CA 1
ATOM 582 C C . ALA A 1 74 ? -5.418 -5.179 -6.529 1.00 91.69 74 ALA A C 1
ATOM 584 O O . ALA A 1 74 ? -6.019 -5.211 -7.604 1.00 91.69 74 ALA A O 1
ATOM 585 N N . GLN A 1 75 ? -5.110 -6.274 -5.840 1.00 90.00 75 GLN A N 1
ATOM 586 C CA . GLN A 1 75 ? -5.593 -7.610 -6.183 1.00 90.00 75 GLN A CA 1
ATOM 587 C C . GLN A 1 75 ? -5.437 -8.538 -4.976 1.00 90.00 75 GLN A C 1
ATOM 589 O O . GLN A 1 75 ? -4.404 -8.515 -4.302 1.00 90.00 75 GLN A O 1
ATOM 594 N N . LYS A 1 76 ? -6.450 -9.369 -4.718 1.00 86.25 76 LYS A N 1
ATOM 595 C CA . LYS A 1 76 ? -6.366 -10.441 -3.720 1.00 86.25 76 LYS A CA 1
ATOM 596 C C . LYS A 1 76 ? -5.286 -11.459 -4.103 1.00 86.25 76 LYS A C 1
ATOM 598 O O . LYS A 1 76 ? -5.002 -11.655 -5.281 1.00 86.25 76 LYS A O 1
ATOM 603 N N . ASP A 1 77 ? -4.687 -12.086 -3.094 1.00 88.31 77 ASP A N 1
ATOM 604 C CA . ASP A 1 77 ? -3.616 -13.078 -3.244 1.00 88.31 77 ASP A CA 1
ATOM 605 C C . ASP A 1 77 ? -2.444 -12.568 -4.095 1.00 88.31 77 ASP A C 1
ATOM 607 O O . ASP A 1 77 ? -1.808 -13.293 -4.863 1.00 88.31 77 ASP A O 1
ATOM 611 N N . GLY A 1 78 ? -2.160 -11.276 -3.931 1.00 90.88 78 GLY A N 1
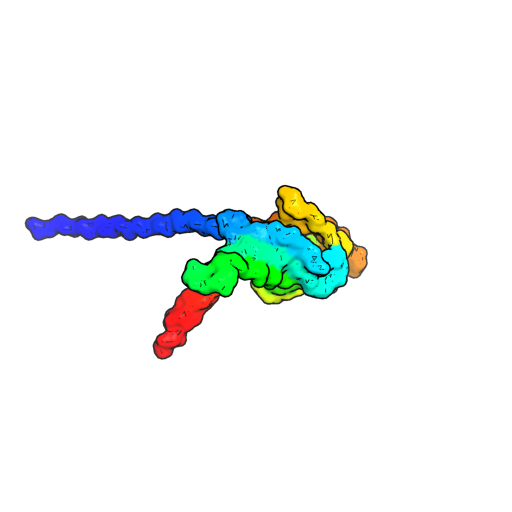ATOM 612 C CA . GLY A 1 78 ? -1.045 -10.607 -4.568 1.00 90.88 78 GLY A CA 1
ATOM 613 C C . GLY A 1 78 ? 0.319 -11.085 -4.066 1.00 90.88 78 GLY A C 1
ATOM 614 O O . GLY A 1 78 ? 0.448 -11.938 -3.185 1.00 90.88 78 GLY A O 1
ATOM 615 N N . ALA A 1 79 ? 1.365 -10.512 -4.658 1.00 92.44 79 ALA A N 1
ATOM 616 C CA . ALA A 1 79 ? 2.751 -10.742 -4.252 1.00 92.44 79 ALA A CA 1
ATOM 617 C C . ALA A 1 79 ? 3.687 -9.625 -4.749 1.00 92.44 79 ALA A C 1
ATOM 619 O O . ALA A 1 79 ? 4.805 -9.900 -5.198 1.00 92.44 79 ALA A O 1
ATOM 620 N N . PHE A 1 80 ? 3.242 -8.360 -4.733 1.00 93.38 80 PHE A N 1
ATOM 621 C CA . PHE A 1 80 ? 4.017 -7.251 -5.316 1.00 93.38 80 PHE A CA 1
ATOM 622 C C . PHE A 1 80 ? 5.425 -7.126 -4.710 1.00 93.38 80 PHE A C 1
ATOM 624 O O . PHE A 1 80 ? 6.372 -6.829 -5.435 1.00 93.38 80 PHE A O 1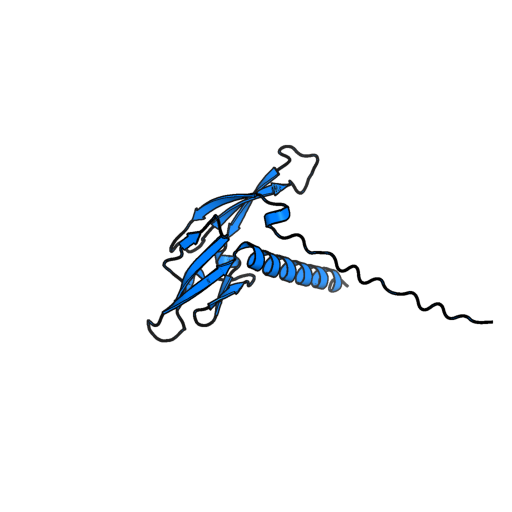
ATOM 631 N N . SER A 1 81 ? 5.586 -7.426 -3.415 1.00 92.31 81 SER A N 1
ATOM 632 C CA . SER A 1 81 ? 6.856 -7.350 -2.676 1.00 92.31 81 SER A CA 1
ATOM 633 C C . SER A 1 81 ? 7.969 -8.226 -3.265 1.00 92.31 81 SER A C 1
ATOM 635 O O . SER A 1 81 ? 9.143 -7.941 -3.059 1.00 92.31 81 SER A O 1
ATOM 637 N N . ARG A 1 82 ? 7.637 -9.249 -4.068 1.00 91.88 82 ARG A N 1
ATOM 638 C CA . ARG A 1 82 ? 8.630 -10.090 -4.765 1.00 91.88 82 ARG A CA 1
ATOM 639 C C . ARG A 1 82 ? 9.318 -9.392 -5.937 1.00 91.88 82 ARG A C 1
ATOM 641 O O . ARG A 1 82 ? 10.380 -9.827 -6.370 1.00 91.88 82 ARG A O 1
ATOM 648 N N . SER A 1 83 ? 8.693 -8.358 -6.494 1.00 93.69 83 SER A N 1
ATOM 649 C CA . SER A 1 83 ? 9.169 -7.660 -7.699 1.00 93.69 83 SER A CA 1
ATOM 650 C C . SER A 1 83 ? 9.101 -6.135 -7.585 1.00 93.69 83 SER A C 1
ATOM 652 O O . SER A 1 83 ? 9.397 -5.422 -8.541 1.00 93.69 83 SER A O 1
ATOM 654 N N . CYS A 1 84 ? 8.768 -5.625 -6.404 1.00 93.94 84 CYS A N 1
ATOM 655 C CA . CYS A 1 84 ? 8.843 -4.224 -6.032 1.00 93.94 84 CYS A CA 1
ATOM 656 C C . CYS A 1 84 ? 9.761 -4.064 -4.825 1.00 93.94 84 CYS A C 1
ATOM 658 O O . CYS A 1 84 ? 9.838 -4.932 -3.961 1.00 93.94 84 CYS A O 1
ATOM 660 N N . ARG A 1 85 ? 10.460 -2.936 -4.769 1.00 91.75 85 ARG A N 1
ATOM 661 C CA . ARG A 1 85 ? 11.428 -2.608 -3.725 1.00 91.75 85 ARG A CA 1
ATOM 662 C C . ARG A 1 85 ? 11.449 -1.117 -3.441 1.00 91.75 85 ARG A C 1
ATOM 664 O O . ARG A 1 85 ? 10.804 -0.328 -4.132 1.00 91.75 85 ARG A O 1
ATOM 671 N N . ASP A 1 86 ? 12.207 -0.751 -2.420 1.00 91.31 86 ASP A N 1
ATOM 672 C CA . ASP A 1 86 ? 12.417 0.612 -1.948 1.00 91.31 86 ASP A CA 1
ATOM 673 C C . ASP A 1 86 ? 11.084 1.313 -1.644 1.00 91.31 86 ASP A C 1
ATOM 675 O O . ASP A 1 86 ? 10.886 2.490 -1.948 1.00 91.31 86 ASP A O 1
ATOM 679 N N . CYS A 1 87 ? 10.139 0.555 -1.074 1.00 90.44 87 CYS A N 1
ATOM 680 C CA . CYS A 1 87 ? 8.811 1.054 -0.763 1.00 90.44 87 CYS A CA 1
ATOM 681 C C . CYS A 1 87 ? 8.848 2.070 0.380 1.00 90.44 87 CYS A C 1
ATOM 683 O O . CYS A 1 87 ? 9.330 1.790 1.482 1.00 90.44 87 CYS A O 1
ATOM 685 N N . THR A 1 88 ? 8.268 3.234 0.122 1.00 89.94 88 THR A N 1
ATOM 686 C CA . THR A 1 88 ? 8.040 4.298 1.096 1.00 89.94 88 THR A CA 1
ATOM 687 C C . THR A 1 88 ? 6.549 4.456 1.336 1.00 89.94 88 THR A C 1
ATOM 689 O O . THR A 1 88 ? 5.733 4.247 0.436 1.00 89.94 88 THR A O 1
ATOM 692 N N . PHE A 1 89 ? 6.206 4.809 2.568 1.00 86.12 89 PHE A N 1
ATOM 693 C CA . PHE A 1 89 ? 4.831 4.928 3.018 1.00 86.12 89 PHE A CA 1
ATOM 694 C C . PHE A 1 89 ? 4.638 6.298 3.646 1.00 86.12 89 PHE A C 1
ATOM 696 O O . PHE A 1 89 ? 5.330 6.646 4.604 1.00 86.12 89 PHE A O 1
ATOM 703 N N . ASP A 1 90 ? 3.711 7.070 3.097 1.00 86.62 90 ASP A N 1
ATOM 704 C CA . ASP A 1 90 ? 3.280 8.333 3.679 1.00 86.62 90 ASP A CA 1
ATOM 705 C C . ASP A 1 90 ? 1.952 8.105 4.399 1.00 86.62 90 ASP A C 1
ATOM 707 O O . ASP A 1 90 ? 0.912 7.940 3.766 1.00 86.62 90 ASP A O 1
ATOM 711 N N . SER A 1 91 ? 1.978 8.091 5.731 1.00 76.38 91 SER A N 1
ATOM 712 C CA . SER A 1 91 ? 0.782 7.866 6.547 1.00 76.38 91 SER A CA 1
ATOM 713 C C . SER A 1 91 ? -0.202 9.039 6.528 1.00 76.38 91 SER A C 1
ATOM 715 O O . SER A 1 91 ? -1.347 8.869 6.932 1.00 76.38 91 SER A O 1
ATOM 717 N N . SER A 1 92 ? 0.219 10.234 6.097 1.00 81.00 92 SER A N 1
ATOM 718 C CA . SER A 1 92 ? -0.661 11.408 6.021 1.00 81.00 92 SER A CA 1
ATOM 719 C C . SER A 1 92 ? -1.534 11.391 4.767 1.00 81.00 92 SER A C 1
ATOM 721 O O . SER A 1 92 ? -2.709 11.755 4.822 1.00 81.00 92 SER A O 1
ATOM 723 N N . THR A 1 93 ? -0.971 10.921 3.652 1.00 83.69 93 THR A N 1
ATOM 724 C CA . THR A 1 93 ? -1.658 10.798 2.357 1.00 83.69 93 THR A CA 1
ATOM 725 C C . THR A 1 93 ? -2.097 9.368 2.043 1.00 83.69 93 THR A C 1
ATOM 727 O O . THR A 1 93 ? -2.859 9.147 1.102 1.00 83.69 93 THR A O 1
ATOM 730 N N . GLU A 1 94 ? -1.638 8.402 2.840 1.00 83.56 94 GLU A N 1
ATOM 731 C CA . GLU A 1 94 ? -1.861 6.959 2.688 1.00 83.56 94 GLU A CA 1
ATOM 732 C C . GLU A 1 94 ? -1.370 6.435 1.332 1.00 83.56 94 GLU A C 1
ATOM 734 O O . GLU A 1 94 ? -1.901 5.469 0.779 1.00 83.56 94 GLU A O 1
ATOM 739 N N . ILE A 1 95 ? -0.339 7.089 0.792 1.00 89.56 95 ILE A N 1
ATOM 740 C CA . ILE A 1 95 ? 0.301 6.721 -0.466 1.00 89.56 95 ILE A CA 1
ATOM 741 C C . ILE A 1 95 ? 1.478 5.794 -0.167 1.00 89.56 95 ILE A C 1
ATOM 743 O O . ILE A 1 95 ? 2.412 6.148 0.559 1.00 89.56 95 ILE A O 1
ATOM 747 N N . MET A 1 96 ? 1.450 4.615 -0.781 1.00 90.94 96 MET A N 1
ATOM 748 C CA . MET A 1 96 ? 2.613 3.746 -0.915 1.00 90.94 96 MET A CA 1
ATOM 749 C C . MET A 1 96 ? 3.290 4.045 -2.246 1.00 90.94 96 MET A C 1
ATOM 751 O O . MET A 1 96 ? 2.639 3.987 -3.288 1.00 90.94 96 MET A O 1
ATOM 755 N N . ARG A 1 97 ? 4.594 4.326 -2.223 1.00 93.75 97 ARG A N 1
ATOM 756 C CA . ARG A 1 97 ? 5.416 4.459 -3.433 1.00 93.75 97 ARG A CA 1
ATOM 757 C C . ARG A 1 97 ? 6.496 3.402 -3.435 1.00 93.75 97 ARG A C 1
ATOM 759 O O . ARG A 1 97 ? 7.282 3.362 -2.494 1.00 93.75 97 ARG A O 1
ATOM 766 N N . CYS A 1 98 ? 6.581 2.612 -4.494 1.00 94.12 98 CYS A N 1
ATOM 767 C CA . CYS A 1 98 ? 7.634 1.617 -4.663 1.00 94.12 98 CYS A CA 1
ATOM 768 C C . CYS A 1 98 ? 8.292 1.735 -6.031 1.00 94.12 98 CYS A C 1
ATOM 770 O O . CYS A 1 98 ? 7.758 2.330 -6.970 1.00 94.12 98 CYS A O 1
ATOM 772 N N . ARG A 1 99 ? 9.455 1.106 -6.149 1.00 95.56 99 ARG A N 1
ATOM 773 C CA . ARG A 1 99 ? 10.142 0.871 -7.407 1.00 95.56 99 ARG A CA 1
ATOM 774 C C . ARG A 1 99 ? 9.897 -0.574 -7.834 1.00 95.56 99 ARG A C 1
ATOM 776 O O . ARG A 1 99 ? 10.371 -1.495 -7.178 1.00 95.56 99 ARG A O 1
ATOM 783 N N . CYS A 1 100 ? 9.178 -0.771 -8.928 1.00 95.81 100 CYS A N 1
ATOM 784 C CA . CYS A 1 100 ? 8.712 -2.075 -9.392 1.00 95.81 100 CYS A CA 1
ATOM 785 C C . CYS A 1 100 ? 9.365 -2.486 -10.713 1.00 95.81 100 CYS A C 1
ATOM 787 O O . CYS A 1 100 ? 9.619 -1.641 -11.576 1.00 95.81 100 CYS A O 1
ATOM 789 N N . ASP A 1 101 ? 9.657 -3.777 -10.853 1.00 95.25 101 ASP A N 1
ATOM 790 C CA . ASP A 1 101 ? 10.208 -4.375 -12.068 1.00 95.25 101 ASP A CA 1
ATOM 791 C C . ASP A 1 101 ? 9.156 -4.339 -13.186 1.00 95.25 101 ASP A C 1
ATOM 793 O O . ASP A 1 101 ? 7.998 -4.695 -12.965 1.00 95.25 101 ASP A O 1
ATOM 797 N N . ILE A 1 102 ? 9.545 -3.907 -14.384 1.00 95.00 102 ILE A N 1
ATOM 798 C CA . ILE A 1 102 ? 8.654 -3.895 -15.555 1.00 95.00 102 ILE A CA 1
ATOM 799 C C . ILE A 1 102 ? 8.718 -5.200 -16.371 1.00 95.00 102 ILE A C 1
ATOM 801 O O . ILE A 1 102 ? 8.126 -5.277 -17.444 1.00 95.00 102 ILE A O 1
ATOM 805 N N . GLY A 1 103 ? 9.471 -6.207 -15.920 1.00 87.94 103 GLY A N 1
ATOM 806 C CA . GLY A 1 103 ? 9.650 -7.493 -16.608 1.00 87.94 103 GLY A CA 1
ATOM 807 C C . GLY A 1 103 ? 10.707 -7.471 -17.716 1.00 87.94 103 GLY A C 1
ATOM 808 O O . GLY A 1 103 ? 10.906 -8.467 -18.406 1.00 87.94 103 GLY A O 1
ATOM 809 N N . THR A 1 104 ? 11.407 -6.345 -17.893 1.00 85.56 104 THR A N 1
ATOM 810 C CA . THR A 1 104 ? 12.560 -6.224 -18.797 1.00 85.56 104 THR A CA 1
ATOM 811 C C . THR A 1 104 ? 13.827 -6.142 -17.966 1.00 85.56 104 THR A C 1
ATOM 813 O O . THR A 1 104 ? 13.933 -5.240 -17.141 1.00 85.56 104 THR A O 1
ATOM 816 N N . PHE A 1 105 ? 14.780 -7.056 -18.195 1.00 80.88 105 PHE A N 1
ATOM 817 C CA . PHE A 1 105 ? 16.017 -7.231 -17.420 1.00 80.88 105 PHE A CA 1
ATOM 818 C C . PHE A 1 105 ? 16.538 -5.951 -16.751 1.00 80.88 105 PHE A C 1
ATOM 820 O O . PHE A 1 105 ? 17.107 -5.072 -17.397 1.00 80.88 105 PHE A O 1
ATOM 827 N N . GLY A 1 106 ? 16.342 -5.864 -15.433 1.00 78.12 106 GLY A N 1
ATOM 828 C CA . GLY A 1 106 ? 16.889 -4.787 -14.609 1.00 78.12 106 GLY A CA 1
ATOM 829 C C . GLY A 1 106 ? 16.251 -3.412 -14.825 1.00 78.12 106 GLY A C 1
ATOM 830 O O . GLY A 1 106 ? 16.802 -2.424 -14.340 1.00 78.12 106 GLY A O 1
ATOM 831 N N . THR A 1 107 ? 15.111 -3.327 -15.509 1.00 93.06 107 THR A N 1
ATOM 832 C CA . THR A 1 107 ? 14.376 -2.081 -15.728 1.00 93.06 107 THR A CA 1
ATOM 833 C C . THR A 1 107 ? 13.289 -1.927 -14.678 1.00 93.06 107 THR A C 1
ATOM 835 O O . THR A 1 107 ? 12.525 -2.843 -14.397 1.00 93.06 107 THR A O 1
ATOM 838 N N . TRP A 1 108 ? 13.221 -0.738 -14.091 1.00 94.81 108 TRP A N 1
ATOM 839 C CA . TRP A 1 108 ? 12.349 -0.466 -12.960 1.00 94.81 108 TRP A CA 1
ATOM 840 C C . TRP A 1 108 ? 11.599 0.834 -13.173 1.00 94.81 108 TRP A C 1
ATOM 842 O O . TRP A 1 108 ? 12.157 1.795 -13.707 1.00 94.81 108 TRP A O 1
ATOM 852 N N . ARG A 1 109 ? 10.371 0.887 -12.676 1.00 95.25 109 ARG A N 1
ATOM 853 C CA . ARG A 1 109 ? 9.508 2.063 -12.712 1.00 95.25 109 ARG A CA 1
ATOM 854 C C . ARG A 1 109 ? 9.051 2.409 -11.299 1.00 95.25 109 ARG A C 1
ATOM 856 O O . ARG A 1 109 ? 8.796 1.519 -10.495 1.00 95.25 109 ARG A O 1
ATOM 863 N N . TYR A 1 110 ? 8.954 3.701 -11.001 1.00 95.69 110 TYR A N 1
ATOM 864 C CA . TYR A 1 110 ? 8.256 4.148 -9.800 1.00 95.69 110 TYR A CA 1
ATOM 865 C C . TYR A 1 110 ? 6.753 4.052 -10.016 1.00 95.69 110 TYR A C 1
ATOM 867 O O . TYR A 1 110 ? 6.235 4.525 -11.029 1.00 95.69 110 TYR A O 1
ATOM 875 N N . SER A 1 111 ? 6.070 3.457 -9.052 1.00 96.00 111 SER A N 1
ATOM 876 C CA . SER A 1 111 ? 4.620 3.381 -9.015 1.00 96.00 111 SER A CA 1
ATOM 877 C C . SER A 1 111 ? 4.129 3.751 -7.629 1.00 96.00 111 SER A C 1
ATOM 879 O O . SER A 1 111 ? 4.794 3.493 -6.623 1.00 96.00 111 SER A O 1
ATOM 881 N N . GLU A 1 112 ? 2.971 4.395 -7.603 1.00 95.50 112 GLU A N 1
ATOM 882 C CA . GLU A 1 112 ? 2.309 4.813 -6.387 1.00 95.50 112 GLU A CA 1
ATOM 883 C C . GLU A 1 112 ? 0.864 4.333 -6.369 1.00 95.50 112 GLU A C 1
ATOM 885 O O . GLU A 1 112 ? 0.215 4.226 -7.410 1.00 95.50 112 GLU A O 1
ATOM 890 N N . VAL A 1 113 ? 0.373 4.039 -5.171 1.00 93.00 113 VAL A N 1
ATOM 891 C CA . VAL A 1 113 ? -1.014 3.651 -4.937 1.00 93.00 113 VAL A CA 1
ATOM 892 C C . VAL A 1 113 ? -1.487 4.239 -3.614 1.00 93.00 113 VAL A C 1
ATOM 894 O O . VAL A 1 113 ? -0.740 4.269 -2.634 1.00 93.00 113 VAL A O 1
ATOM 897 N N . ASN A 1 114 ? -2.735 4.703 -3.573 1.00 91.25 114 ASN A N 1
ATOM 898 C CA . ASN A 1 114 ? -3.392 5.029 -2.314 1.00 91.25 114 ASN A CA 1
ATOM 899 C C . ASN A 1 114 ? -3.913 3.729 -1.682 1.00 91.25 114 ASN A C 1
ATOM 901 O O . ASN A 1 114 ? -4.767 3.054 -2.257 1.00 91.25 114 ASN A O 1
ATOM 905 N N . ILE A 1 115 ? -3.391 3.372 -0.509 1.00 87.50 115 ILE A N 1
ATOM 906 C CA . ILE A 1 115 ? -3.646 2.070 0.119 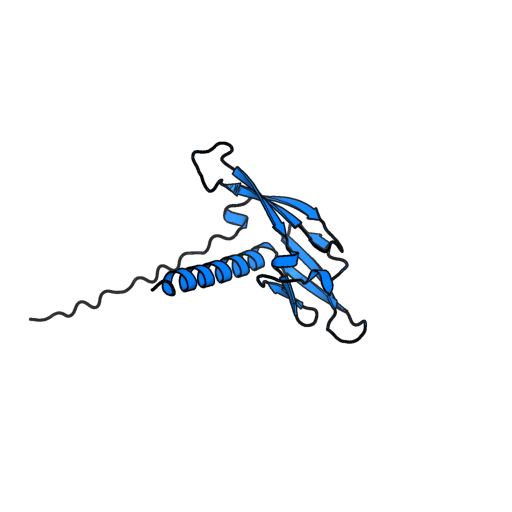1.00 87.50 115 ILE A CA 1
ATOM 907 C C . ILE A 1 115 ? -5.128 1.895 0.459 1.00 87.50 115 ILE A C 1
ATOM 909 O O . ILE A 1 115 ? -5.695 0.843 0.185 1.00 87.50 115 ILE A O 1
ATOM 913 N N . ASN A 1 116 ? -5.771 2.913 1.029 1.00 82.75 116 ASN A N 1
ATOM 914 C CA . ASN A 1 116 ? -7.141 2.776 1.524 1.00 82.75 116 ASN A CA 1
ATOM 915 C C . ASN A 1 116 ? -8.153 2.534 0.403 1.00 82.75 116 ASN A C 1
ATOM 917 O O . ASN A 1 116 ? -8.953 1.605 0.500 1.00 82.75 116 ASN A O 1
ATOM 921 N N . SER A 1 117 ? -8.087 3.328 -0.668 1.00 81.38 117 SER A N 1
ATOM 922 C CA . SER A 1 117 ? -8.957 3.132 -1.838 1.00 81.38 117 SER A CA 1
ATOM 923 C C . SER A 1 117 ? -8.715 1.782 -2.522 1.00 81.38 117 SER A C 1
ATOM 925 O O . SER A 1 117 ? -9.652 1.127 -2.972 1.00 81.38 117 SER A O 1
ATOM 927 N N . ALA A 1 118 ? -7.466 1.313 -2.550 1.00 85.00 118 ALA A N 1
ATOM 928 C CA . ALA A 1 118 ? -7.128 0.013 -3.109 1.00 85.00 118 ALA A CA 1
ATOM 929 C C . ALA A 1 118 ? -7.624 -1.166 -2.255 1.00 85.00 118 ALA A C 1
ATOM 931 O O . ALA A 1 118 ? -8.132 -2.145 -2.797 1.00 85.00 118 ALA A O 1
ATOM 932 N N . LEU A 1 119 ? -7.505 -1.089 -0.928 1.00 82.00 119 LEU A N 1
ATOM 933 C CA . LEU A 1 119 ? -7.983 -2.151 -0.036 1.00 82.00 119 LEU A CA 1
ATOM 934 C C . LEU A 1 119 ? -9.509 -2.277 -0.047 1.00 82.00 119 LEU A C 1
ATOM 936 O O . LEU A 1 119 ? -10.025 -3.384 0.106 1.00 82.00 119 LEU A O 1
ATOM 940 N N . GLU A 1 120 ? -10.231 -1.181 -0.283 1.00 78.12 120 GLU A N 1
ATOM 941 C CA . GLU A 1 120 ? -11.677 -1.229 -0.512 1.00 78.12 120 GLU A CA 1
ATOM 942 C C . GLU A 1 120 ? -12.016 -2.105 -1.727 1.00 78.12 120 GLU A C 1
ATOM 944 O O . GLU A 1 120 ? -12.869 -2.986 -1.630 1.00 78.12 120 GLU A O 1
ATOM 949 N N . TYR A 1 121 ? -11.294 -1.940 -2.841 1.00 71.62 121 TYR A N 1
ATOM 950 C CA . TYR A 1 121 ? -11.478 -2.765 -4.036 1.00 71.62 121 TYR A CA 1
ATOM 951 C C . TYR A 1 121 ? -11.291 -4.260 -3.726 1.00 71.62 121 TYR A C 1
ATOM 953 O O . TYR A 1 121 ? -12.201 -5.055 -3.975 1.00 71.62 121 TYR A O 1
ATOM 961 N N . VAL A 1 122 ? -10.176 -4.631 -3.084 1.00 74.81 122 VAL A N 1
ATOM 962 C CA . VAL A 1 122 ? -9.860 -6.032 -2.734 1.00 74.81 122 VAL A CA 1
ATOM 963 C C . VAL A 1 122 ? -10.896 -6.635 -1.783 1.00 74.81 122 VAL A C 1
ATOM 965 O O . VAL A 1 122 ? -11.330 -7.772 -1.974 1.00 74.81 122 VAL A O 1
ATOM 968 N N . SER A 1 123 ? -11.341 -5.875 -0.778 1.00 68.38 123 SER A N 1
ATOM 969 C CA . SER A 1 123 ? -12.396 -6.326 0.137 1.00 68.38 123 SER A CA 1
ATOM 970 C C . SER A 1 123 ? -13.705 -6.601 -0.596 1.00 68.38 123 SER A C 1
ATOM 972 O O . SER A 1 123 ? -14.473 -7.467 -0.180 1.00 68.38 123 SER A O 1
ATOM 974 N N . THR A 1 124 ? -13.990 -5.851 -1.658 1.00 59.91 124 THR A N 1
ATOM 975 C CA . THR A 1 124 ? -15.248 -5.990 -2.386 1.00 59.91 124 THR A CA 1
ATOM 976 C C . THR A 1 124 ? -15.244 -7.116 -3.402 1.00 59.91 124 THR A C 1
ATOM 978 O O . THR A 1 124 ? -16.289 -7.733 -3.583 1.00 59.91 124 THR A O 1
ATOM 981 N N . GLU A 1 125 ? -14.098 -7.431 -4.008 1.00 58.44 125 GLU A N 1
ATOM 982 C CA . GLU A 1 125 ? -13.951 -8.658 -4.797 1.00 58.44 125 GLU A CA 1
ATOM 983 C C . GLU A 1 125 ? -14.147 -9.891 -3.907 1.00 58.44 125 GLU A C 1
ATOM 985 O O . GLU A 1 125 ? -14.938 -10.765 -4.249 1.00 58.44 125 GLU A O 1
ATOM 990 N N . GLY A 1 126 ? -13.559 -9.907 -2.703 1.00 54.62 126 GLY A N 1
ATOM 991 C CA . GLY A 1 126 ? -13.759 -11.006 -1.750 1.00 54.62 126 GLY A CA 1
ATOM 992 C C . GLY A 1 126 ? -15.211 -11.188 -1.279 1.00 54.62 126 GLY A C 1
ATOM 993 O O . GLY A 1 126 ? -15.609 -12.303 -0.956 1.00 54.62 126 GLY A O 1
ATOM 994 N N . LEU A 1 127 ? -16.015 -10.116 -1.259 1.00 47.38 127 LEU A N 1
ATOM 995 C CA . LEU A 1 127 ? -17.453 -10.184 -0.955 1.00 47.38 127 LEU A CA 1
ATOM 996 C C . LEU A 1 127 ? -18.301 -10.698 -2.125 1.00 47.38 127 LEU A C 1
ATOM 998 O O . LEU A 1 127 ? -19.384 -11.224 -1.891 1.00 47.38 127 LEU A O 1
ATOM 1002 N N . LEU A 1 128 ? -17.856 -10.509 -3.368 1.00 42.62 128 LEU A N 1
ATOM 1003 C CA . LEU A 1 128 ? -18.538 -11.071 -4.536 1.00 42.62 128 LEU A CA 1
ATOM 1004 C C . LEU A 1 128 ? -18.252 -12.573 -4.641 1.00 42.62 128 LEU A C 1
ATOM 1006 O O . LEU A 1 128 ? -19.181 -13.350 -4.833 1.00 42.62 128 LEU A O 1
ATOM 1010 N N . GLU A 1 129 ? -17.004 -12.985 -4.395 1.00 45.84 129 GLU A N 1
ATOM 1011 C CA . GLU A 1 129 ? -16.615 -14.401 -4.360 1.00 45.84 129 GLU A CA 1
ATOM 1012 C C . GLU A 1 129 ? -17.379 -15.191 -3.282 1.00 45.84 129 GLU A C 1
ATOM 1014 O O . GLU A 1 129 ? -17.875 -16.283 -3.555 1.00 45.84 129 GLU A O 1
ATOM 1019 N N . SER A 1 130 ? -17.551 -14.637 -2.075 1.00 43.75 130 SER A N 1
ATOM 1020 C CA . SER A 1 130 ? -18.277 -15.331 -0.999 1.00 43.75 130 SER A CA 1
ATOM 1021 C C . SER A 1 130 ? -19.785 -15.459 -1.250 1.00 43.75 130 SER A C 1
ATOM 1023 O O . SER A 1 130 ? -20.408 -16.406 -0.772 1.00 43.75 130 SER A O 1
ATOM 1025 N N . GLN A 1 131 ? -20.382 -14.548 -2.026 1.00 42.41 131 GLN A N 1
ATOM 1026 C CA . GLN A 1 131 ? -21.790 -14.644 -2.429 1.00 42.41 131 GLN A CA 1
ATOM 1027 C C . GLN A 1 131 ? -22.022 -15.696 -3.522 1.00 42.41 131 GLN A C 1
ATOM 1029 O O . GLN A 1 131 ? -23.102 -16.290 -3.576 1.00 42.41 131 GLN A O 1
ATOM 1034 N N . ASP A 1 132 ? -21.026 -15.949 -4.372 1.00 42.38 132 ASP A N 1
ATOM 1035 C CA . ASP A 1 132 ? -21.091 -17.004 -5.386 1.00 42.38 132 ASP A CA 1
ATOM 1036 C C . ASP A 1 132 ? -20.882 -18.399 -4.768 1.00 42.38 132 ASP A C 1
ATOM 1038 O O . ASP A 1 132 ? -21.558 -19.354 -5.164 1.00 42.38 132 ASP A O 1
ATOM 1042 N N . GLU A 1 133 ? -20.043 -18.520 -3.734 1.00 39.94 133 GLU A N 1
ATOM 1043 C CA . GLU A 1 133 ? -19.892 -19.768 -2.970 1.00 39.94 133 GLU A CA 1
ATOM 1044 C C . GLU A 1 133 ? -21.167 -20.143 -2.192 1.00 39.94 133 GLU A C 1
ATOM 1046 O O . GLU A 1 133 ? -21.543 -21.317 -2.173 1.00 39.94 133 GLU A O 1
ATOM 1051 N N . GLU A 1 134 ? -21.903 -19.171 -1.638 1.00 39.19 134 GLU A N 1
ATOM 1052 C CA . GLU A 1 134 ? -23.203 -19.425 -0.985 1.00 39.19 134 GLU A CA 1
ATOM 1053 C C . GLU A 1 134 ? -24.283 -19.887 -1.988 1.00 39.19 134 GLU A C 1
ATOM 1055 O O . GLU A 1 134 ? -25.215 -20.607 -1.626 1.00 39.19 134 GLU A O 1
ATOM 1060 N N . LYS A 1 135 ? -24.139 -19.548 -3.276 1.00 42.22 135 LYS A N 1
ATOM 1061 C CA . LYS A 1 135 ? -25.059 -19.961 -4.351 1.00 42.22 135 LYS A CA 1
ATOM 1062 C C . LYS A 1 135 ? -24.732 -21.311 -4.991 1.00 42.22 135 LYS A C 1
ATOM 1064 O O . LYS A 1 135 ? -25.608 -21.877 -5.645 1.00 42.22 135 LYS A O 1
ATOM 1069 N N . SER A 1 136 ? -23.515 -21.826 -4.820 1.00 43.47 136 SER A N 1
ATOM 1070 C CA . SER A 1 136 ? -23.087 -23.118 -5.381 1.00 43.47 136 SER A CA 1
ATOM 1071 C C . SER A 1 136 ? -23.289 -24.303 -4.423 1.00 43.47 136 SER A C 1
ATOM 1073 O O . SER A 1 136 ? -22.928 -25.430 -4.763 1.00 43.47 136 SER A O 1
ATOM 1075 N N . GLY A 1 137 ? -23.869 -24.069 -3.242 1.00 43.34 137 GLY A N 1
ATOM 1076 C CA . GLY A 1 137 ? -24.285 -25.111 -2.304 1.00 43.34 137 GLY A CA 1
ATOM 1077 C C . GLY A 1 137 ? -25.707 -25.615 -2.571 1.00 43.34 137 GLY A C 1
ATOM 1078 O O . GLY A 1 137 ? -26.595 -25.370 -1.755 1.00 43.34 137 GLY A O 1
ATOM 1079 N N . ILE A 1 138 ? -25.924 -26.309 -3.695 1.00 40.44 138 ILE A N 1
ATOM 1080 C CA . ILE A 1 138 ? -27.077 -27.207 -3.920 1.00 40.44 138 ILE A CA 1
ATOM 1081 C C . ILE A 1 138 ? -26.552 -28.541 -4.441 1.00 40.44 138 ILE A C 1
ATOM 1083 O O . ILE A 1 138 ? -25.816 -28.517 -5.453 1.00 40.44 138 ILE A O 1
#

Foldseek 3Di:
DDDDPPDDPPPPPPPQDWCVNFKAWDDFPDFFLDQFGKTKIWGADPPCPDPPRTDIDIDRVLQQWEQALQEIAGEGGYHQSVFWGRWDADPVQQKIWIWGHNPPPPDTDIYIDRVRVSVSVHVVVVVVVVVVVVVPPD

Radius of gyration: 19.68 Å; chains: 1; bounding box: 77×39×44 Å

InterPro domains:
  IPR011058 Cyanovirin-N [PF08881] (58-118)
  IPR036673 Cyanovirin-N superfamily [G3DSA:2.30.60.10] (19-135)
  IPR036673 Cyanovirin-N superfamily [SSF51322] (23-122)

Secondary structure (DSSP, 8-state):
---------------PPPHHHHPEEEEESS-TT-SS-EEEEEEE-SSTTSSSSEEEEEEEGGGTEEEETTEEEE-TT--GGGTEEEEEEETTTTEEEEEEE-SSTT-EEEEEEEHHHHHHHHHHHHHHHHHHHHHS--

Organism: Colletotrichum siamense (NCBI:txid690259)

pLDDT: mean 75.72, std 18.82, range [38.47, 96.0]

Sequence (138 aa):
MKLSILSPVLLAAGARATLKDHCQFIRHIHTGNSEHPTIEYNCPSPNPVAWPYRACWYVDLGKCFINDMGQIRAQKDGAFSRSCRDCTFDSSTEIMRCRCDIGTFGTWRYSEVNINSALEYVSTEGLLESQDEEKSGI